Protein AF-A0A8K0G831-F1 (afdb_monomer)

Nearest PDB structures (foldseek):
  5n5f-assembly1_B  TM=5.380E-01  e=7.702E+00  Haliangium ochraceum

Radius of gyration: 23.26 Å; Cα contacts (8 Å, |Δi|>4): 52; chains: 1; bounding box: 48×52×56 Å

Mean predicted aligned error: 12.88 Å

pLDDT: mean 82.78, std 15.85, range [39.0, 97.25]

Organism: Ignelater luminosus (NCBI:txid2038154)

Secondary structure (DSSP, 8-state):
-HHHHHHHHHHTT--GGGSPPHHHHHHIIIIIS---PPP------HHHHHHHHHHHH--SHHHHHHHHHHHHHHHHHHHHHHHHHHHHHHHHHHTT-------------------SSHHHHHHH--

Foldseek 3Di:
DLVVLVVVCVVVVPDPVPRDDPVVVCCCVCPVVVDDDDDDDPQDDPVLVVLVVCLVPDPDDVSNVVSVVVNVVVVVVVVVVVVVVVCLVVVCVVVVHDDDDDDDDPLDQDPDDDDPHSVNVSNVPD

Sequence (126 aa):
MYRLYKIECEENNVAETHIAKELLYADIFNKEFNLSFKVPDNDTCDACDNFLIKLREAHNTLEKEVLQHEYDDHLQEASRRYNLKKEDKQKPIEEKRKKIVVCIDLQKCLPTPVLTNSQSFYTLKL

Structure (mmCIF, N/CA/C/O backbone):
data_AF-A0A8K0G831-F1
#
_entry.id   AF-A0A8K0G831-F1
#
loop_
_atom_site.group_PDB
_atom_site.id
_atom_site.type_symbol
_atom_site.label_atom_id
_atom_site.label_alt_id
_atom_site.label_comp_id
_atom_site.label_asym_id
_atom_site.label_entity_id
_atom_site.label_seq_id
_atom_site.pdbx_PDB_ins_code
_atom_site.Cartn_x
_atom_site.Cartn_y
_atom_site.Cartn_z
_atom_site.occupancy
_atom_site.B_iso_or_equiv
_atom_site.auth_seq_id
_atom_site.auth_comp_id
_atom_site.auth_asym_id
_atom_site.auth_atom_id
_atom_site.pdbx_PDB_model_num
ATOM 1 N N . MET A 1 1 ? 15.776 10.625 -7.513 1.00 88.00 1 MET A N 1
ATOM 2 C CA . MET A 1 1 ? 15.349 11.145 -8.831 1.00 88.00 1 MET A CA 1
ATOM 3 C C . MET A 1 1 ? 16.503 11.395 -9.791 1.00 88.00 1 MET A C 1
ATOM 5 O O . MET A 1 1 ? 16.369 11.016 -10.943 1.00 88.00 1 MET A O 1
ATOM 9 N N . TYR A 1 2 ? 17.661 11.889 -9.337 1.00 93.50 2 TYR A N 1
ATOM 10 C CA . TYR A 1 2 ? 18.818 12.133 -10.215 1.00 93.50 2 TYR A CA 1
ATOM 11 C C . TYR A 1 2 ? 19.269 10.920 -11.055 1.00 93.50 2 TYR A C 1
ATOM 13 O O . TYR A 1 2 ? 19.565 11.056 -12.236 1.00 93.50 2 TYR A O 1
ATOM 21 N N . ARG A 1 3 ? 19.250 9.706 -10.484 1.00 95.06 3 ARG A N 1
ATOM 22 C CA . ARG A 1 3 ? 19.537 8.474 -11.242 1.00 95.06 3 ARG A CA 1
ATOM 23 C C . ARG A 1 3 ? 18.595 8.274 -12.437 1.00 95.06 3 ARG A C 1
ATOM 25 O O . ARG A 1 3 ? 19.059 7.866 -13.490 1.00 95.06 3 ARG A O 1
ATOM 32 N N . LEU A 1 4 ? 17.296 8.533 -12.264 1.00 93.19 4 LEU A N 1
ATOM 33 C CA . LEU A 1 4 ? 16.305 8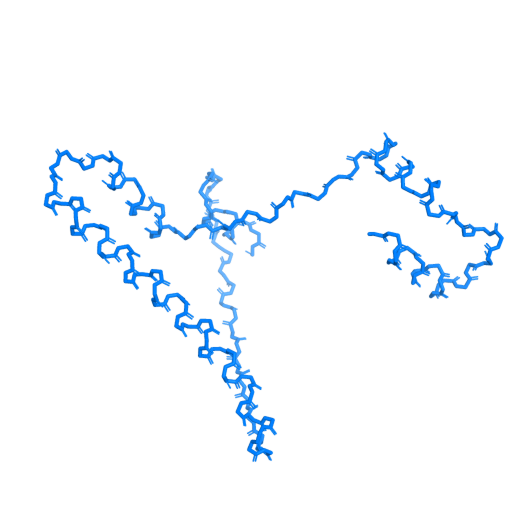.387 -13.337 1.00 93.19 4 LEU A CA 1
ATOM 34 C C . LEU A 1 4 ? 16.504 9.459 -14.409 1.00 93.19 4 LEU A C 1
ATOM 36 O O . LEU A 1 4 ? 16.476 9.136 -15.585 1.00 93.19 4 LEU A O 1
ATOM 40 N N . TYR A 1 5 ? 16.809 10.690 -13.993 1.00 94.44 5 TYR A N 1
ATOM 41 C CA . TYR A 1 5 ? 17.206 11.765 -14.902 1.00 94.44 5 TYR A CA 1
ATOM 42 C C . TYR A 1 5 ? 18.413 11.374 -15.770 1.00 94.44 5 TYR A C 1
ATOM 44 O O . TYR A 1 5 ? 18.389 11.586 -16.975 1.00 94.44 5 TYR A O 1
ATOM 52 N N . LYS A 1 6 ? 19.444 10.737 -15.194 1.00 95.19 6 LYS A N 1
ATOM 53 C CA . LYS A 1 6 ? 20.580 10.236 -15.985 1.00 95.19 6 LYS A CA 1
ATOM 54 C C . LYS A 1 6 ? 20.172 9.184 -17.013 1.00 95.19 6 LYS A C 1
ATOM 56 O O . LYS A 1 6 ? 20.605 9.280 -18.152 1.00 95.19 6 LYS A O 1
ATOM 61 N N . ILE A 1 7 ? 19.348 8.216 -16.609 1.00 96.69 7 ILE A N 1
ATOM 62 C CA . ILE A 1 7 ? 18.847 7.169 -17.513 1.00 96.69 7 ILE A CA 1
ATOM 63 C C . ILE A 1 7 ? 18.078 7.809 -18.675 1.00 96.69 7 ILE A C 1
ATOM 65 O O . ILE A 1 7 ? 18.341 7.493 -19.826 1.00 96.69 7 ILE A O 1
ATOM 69 N N . GLU A 1 8 ? 17.201 8.772 -18.393 1.00 96.31 8 GLU A N 1
ATOM 70 C CA . GLU A 1 8 ? 16.458 9.504 -19.423 1.00 96.31 8 GLU A CA 1
ATOM 71 C C . GLU A 1 8 ? 17.388 10.303 -20.355 1.00 96.31 8 GLU A C 1
ATOM 73 O O . GLU A 1 8 ? 17.180 10.334 -21.567 1.00 96.31 8 GLU A O 1
ATOM 78 N N . CYS A 1 9 ? 18.444 10.933 -19.828 1.00 96.12 9 CYS A N 1
ATOM 79 C CA . CYS A 1 9 ? 19.452 11.602 -20.653 1.00 96.12 9 CYS A CA 1
ATOM 80 C C . CYS A 1 9 ? 20.200 10.625 -21.572 1.00 96.12 9 CYS A C 1
ATOM 82 O O . CYS A 1 9 ? 20.460 10.964 -22.727 1.00 96.12 9 CYS A O 1
ATOM 84 N N . GLU A 1 10 ? 20.529 9.429 -21.080 1.00 95.25 10 GLU A N 1
ATOM 85 C CA . GLU A 1 10 ? 21.163 8.365 -21.867 1.00 95.25 10 GLU A CA 1
ATOM 86 C C . GLU A 1 10 ? 20.222 7.861 -22.972 1.00 95.25 10 GLU A C 1
ATOM 88 O O . GLU A 1 10 ? 20.620 7.795 -24.135 1.00 95.25 10 GLU A O 1
ATOM 93 N N . GLU A 1 11 ? 18.956 7.590 -22.643 1.00 96.94 11 GLU A N 1
ATOM 94 C CA . GLU A 1 11 ? 17.927 7.146 -23.595 1.00 96.94 11 GLU A CA 1
ATOM 95 C C . GLU A 1 11 ? 17.670 8.179 -24.705 1.00 96.94 11 GLU A C 1
ATOM 97 O O . GLU A 1 11 ? 17.453 7.818 -25.863 1.00 96.94 11 GLU A O 1
ATOM 102 N N . ASN A 1 12 ? 17.764 9.470 -24.379 1.00 96.31 12 ASN A N 1
ATOM 103 C CA . ASN A 1 12 ? 17.587 10.570 -25.327 1.00 96.31 12 ASN A CA 1
ATOM 104 C C . ASN A 1 12 ? 18.887 11.013 -26.028 1.00 96.31 12 ASN A C 1
ATOM 106 O O . ASN A 1 12 ? 18.872 11.998 -26.765 1.00 96.31 12 ASN A O 1
ATOM 110 N N . ASN A 1 13 ? 20.005 10.300 -25.839 1.00 95.38 13 ASN A N 1
ATOM 111 C CA . ASN A 1 13 ? 21.318 10.629 -26.413 1.00 95.38 13 ASN A CA 1
ATOM 112 C C . ASN A 1 13 ? 21.781 12.071 -26.113 1.00 95.38 13 ASN A C 1
ATOM 114 O O . ASN A 1 13 ? 22.376 12.745 -26.960 1.00 95.38 13 ASN A O 1
ATOM 118 N N . VAL A 1 14 ? 21.507 12.565 -24.903 1.00 94.81 14 VAL A N 1
ATOM 119 C CA . VAL A 1 14 ? 21.948 13.892 -24.461 1.00 94.81 14 VAL A CA 1
ATOM 120 C C . VAL A 1 14 ? 23.465 13.881 -24.279 1.00 94.81 14 VAL A C 1
ATOM 122 O O . VAL A 1 14 ? 24.014 13.043 -23.566 1.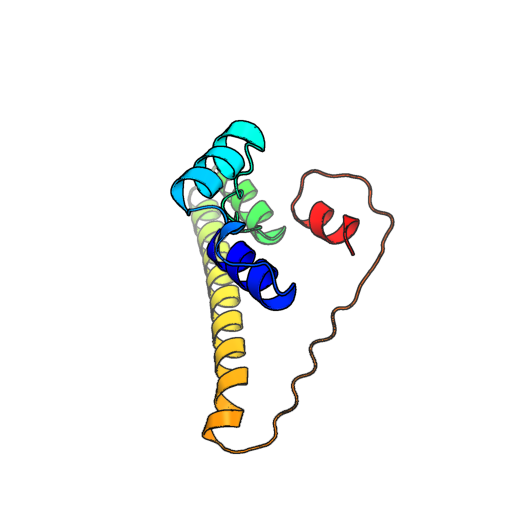00 94.81 14 VAL A O 1
ATOM 125 N N . ALA A 1 15 ? 24.160 14.829 -24.909 1.00 94.25 15 ALA A N 1
ATOM 126 C CA . ALA A 1 15 ? 25.606 14.957 -24.758 1.00 94.25 15 ALA A CA 1
ATOM 127 C C . ALA A 1 15 ? 25.987 15.246 -23.296 1.00 94.25 15 ALA A C 1
ATOM 129 O O . ALA A 1 15 ? 25.368 16.089 -22.649 1.00 94.25 15 ALA A O 1
ATOM 130 N N . GLU A 1 16 ? 27.052 14.608 -22.802 1.00 90.75 16 GLU A N 1
ATOM 131 C CA . GLU A 1 16 ? 27.477 14.674 -21.393 1.00 90.75 16 GLU A CA 1
ATOM 132 C C . GLU A 1 16 ? 27.706 16.109 -20.889 1.00 90.75 16 GLU A C 1
ATOM 134 O O . GLU A 1 16 ? 27.412 16.426 -19.739 1.00 90.75 16 GLU A O 1
ATOM 139 N N . THR A 1 17 ? 28.141 17.015 -21.769 1.00 92.62 17 THR A N 1
ATOM 140 C CA . THR A 1 17 ? 28.320 18.445 -21.466 1.00 92.62 17 THR A CA 1
ATOM 141 C C . THR A 1 17 ? 27.024 19.174 -21.104 1.00 92.62 17 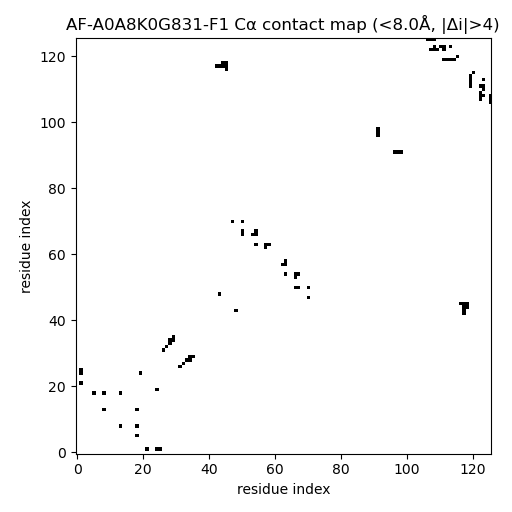THR A C 1
ATOM 143 O O . THR A 1 17 ? 27.083 20.224 -20.467 1.00 92.62 17 THR A O 1
ATOM 146 N N . HIS A 1 18 ? 25.870 18.631 -21.494 1.00 92.50 18 HIS A N 1
ATOM 147 C CA . HIS A 1 18 ? 24.541 19.177 -21.219 1.00 92.50 18 HIS A CA 1
ATOM 148 C C . HIS A 1 18 ? 23.835 18.463 -20.058 1.00 92.50 18 HIS A C 1
ATOM 150 O O . HIS A 1 18 ? 22.730 18.855 -19.682 1.00 92.50 18 HIS A O 1
ATOM 156 N N . ILE A 1 19 ? 24.454 17.435 -19.469 1.00 94.44 19 ILE A N 1
ATOM 157 C CA . ILE A 1 19 ? 23.901 16.739 -18.309 1.00 94.44 19 ILE A CA 1
ATOM 158 C C . ILE A 1 19 ? 24.251 17.539 -17.052 1.00 94.44 19 ILE A C 1
ATOM 160 O O . ILE A 1 19 ? 25.419 17.764 -16.723 1.00 94.44 19 ILE A O 1
ATOM 164 N N . ALA A 1 20 ? 23.222 17.978 -16.329 1.00 94.31 20 ALA A N 1
ATOM 165 C CA . ALA A 1 20 ? 23.396 18.716 -15.090 1.00 94.31 20 ALA A CA 1
ATOM 166 C C . ALA A 1 20 ? 24.111 17.848 -14.046 1.00 94.31 20 ALA A C 1
ATOM 168 O O . ALA A 1 20 ? 23.787 16.676 -13.848 1.00 94.31 20 ALA A O 1
ATOM 169 N N . LYS A 1 21 ? 25.066 18.447 -13.328 1.00 95.06 21 LYS A N 1
ATOM 170 C CA . LYS A 1 21 ? 25.703 17.798 -12.175 1.00 95.06 21 LYS A CA 1
ATOM 171 C C . LYS A 1 21 ? 24.679 17.591 -11.060 1.00 95.06 21 LYS A C 1
ATOM 173 O O . LYS A 1 21 ? 23.773 18.402 -10.890 1.00 95.06 21 LYS A O 1
ATOM 178 N N . GLU A 1 22 ? 24.896 16.564 -10.242 1.00 95.06 22 GLU A N 1
ATOM 179 C CA . GLU A 1 22 ? 23.974 16.168 -9.167 1.00 95.06 22 GLU A CA 1
ATOM 180 C C . GLU A 1 22 ? 23.600 17.319 -8.232 1.00 95.06 22 GLU A C 1
ATOM 182 O O . GLU A 1 22 ? 22.433 17.475 -7.894 1.00 95.06 22 GLU A O 1
ATOM 187 N N . LEU A 1 23 ? 24.572 18.163 -7.869 1.00 95.25 23 LEU A N 1
ATOM 188 C CA . LEU A 1 23 ? 24.338 19.328 -7.015 1.00 95.25 23 LEU A CA 1
ATOM 189 C C . LEU A 1 23 ? 23.367 20.329 -7.648 1.00 95.25 23 LEU A C 1
ATOM 191 O O . LEU A 1 23 ? 22.439 20.773 -6.983 1.00 95.25 23 LEU A O 1
ATOM 195 N N . LEU A 1 24 ? 23.559 20.656 -8.929 1.00 94.81 24 LEU A N 1
ATOM 196 C CA . LEU A 1 24 ? 22.695 21.592 -9.648 1.00 94.81 24 LEU A CA 1
ATOM 197 C C . LEU A 1 24 ? 21.296 21.000 -9.841 1.00 94.81 24 LEU A C 1
ATOM 199 O O . LEU A 1 24 ? 20.301 21.676 -9.604 1.00 94.81 24 LEU A O 1
ATOM 203 N N . TYR A 1 25 ? 21.224 19.717 -10.206 1.00 95.31 25 TYR A N 1
ATOM 204 C CA . TYR A 1 25 ? 19.959 18.997 -10.298 1.00 95.31 25 TYR A CA 1
ATOM 205 C C . TYR A 1 25 ? 19.205 19.018 -8.963 1.00 95.31 25 TYR A C 1
ATOM 207 O O . TYR A 1 25 ? 18.015 19.313 -8.936 1.00 95.31 25 TYR A O 1
ATOM 215 N N . ALA A 1 26 ? 19.886 18.719 -7.852 1.00 92.69 26 ALA A N 1
ATOM 216 C CA . ALA A 1 26 ? 19.279 18.700 -6.528 1.00 92.69 26 ALA A CA 1
ATOM 217 C C . ALA A 1 26 ? 18.810 20.093 -6.087 1.00 92.69 26 ALA A C 1
ATOM 219 O O . ALA A 1 26 ? 17.766 20.196 -5.448 1.00 92.69 26 ALA A O 1
ATOM 220 N N . ASP A 1 27 ? 19.549 21.150 -6.428 1.00 94.44 27 ASP A N 1
ATOM 221 C CA . ASP A 1 27 ? 19.163 22.526 -6.113 1.00 94.44 27 ASP A CA 1
ATOM 222 C C . ASP A 1 27 ? 17.874 22.918 -6.847 1.00 94.44 27 ASP A C 1
ATOM 224 O O . ASP A 1 27 ? 16.892 23.298 -6.213 1.00 94.44 27 ASP A O 1
ATOM 228 N N . ILE A 1 28 ? 17.831 22.692 -8.163 1.00 93.75 28 ILE A N 1
ATOM 229 C CA . ILE A 1 28 ? 16.660 22.964 -9.007 1.00 93.75 28 ILE A CA 1
ATOM 230 C C . ILE A 1 28 ? 15.456 22.117 -8.561 1.00 93.75 28 ILE A C 1
ATOM 232 O O . ILE A 1 28 ? 14.366 22.637 -8.323 1.00 93.75 28 ILE A O 1
ATOM 236 N N . PHE A 1 29 ? 15.647 20.806 -8.387 1.00 92.56 29 PHE A N 1
ATOM 237 C CA . PHE A 1 29 ? 14.577 19.872 -8.029 1.00 92.56 29 PHE A CA 1
ATOM 238 C C . PHE A 1 29 ? 13.942 20.203 -6.670 1.00 92.56 29 PHE A C 1
ATOM 240 O O . PHE A 1 29 ? 12.716 20.192 -6.537 1.00 92.56 29 PHE A O 1
ATOM 247 N N . ASN A 1 30 ? 14.766 20.518 -5.664 1.00 89.94 30 ASN A N 1
ATOM 248 C CA . ASN A 1 30 ? 14.286 20.744 -4.302 1.00 89.94 30 ASN A CA 1
ATOM 249 C C . ASN A 1 30 ? 13.884 22.196 -4.021 1.00 89.94 30 ASN A C 1
ATOM 251 O O . ASN A 1 30 ? 13.049 22.407 -3.150 1.00 89.94 30 ASN A O 1
ATOM 255 N N . LYS A 1 31 ? 14.476 23.197 -4.687 1.00 92.38 31 LYS A N 1
ATOM 256 C CA . LYS A 1 31 ? 14.221 24.615 -4.370 1.00 92.38 31 LYS A CA 1
ATOM 257 C C . LYS A 1 31 ? 13.367 25.330 -5.403 1.00 92.38 31 LYS A C 1
ATOM 259 O O . LYS A 1 31 ? 12.518 26.121 -5.011 1.00 92.38 31 LYS A O 1
ATOM 264 N N . GLU A 1 32 ? 13.577 25.071 -6.691 1.00 93.00 32 GLU A N 1
ATOM 265 C CA . GLU A 1 32 ? 12.809 25.742 -7.748 1.00 93.00 32 GLU A CA 1
ATOM 266 C C . GLU A 1 32 ? 11.481 25.033 -7.988 1.00 93.00 32 GLU A C 1
ATOM 268 O O . GLU A 1 32 ? 10.419 25.644 -7.898 1.00 93.00 32 GLU A O 1
ATOM 273 N N . PHE A 1 33 ? 11.531 23.722 -8.230 1.00 90.81 33 PHE A N 1
ATOM 274 C CA . PHE A 1 33 ? 10.316 22.924 -8.387 1.00 90.81 33 PHE A CA 1
ATOM 275 C C . PHE A 1 33 ? 9.672 22.570 -7.045 1.00 90.81 33 PHE A C 1
ATOM 277 O O . PHE A 1 33 ? 8.477 22.284 -7.002 1.00 90.81 33 PHE A O 1
ATOM 284 N N . ASN A 1 34 ? 10.457 22.589 -5.959 1.00 87.19 34 ASN A N 1
ATOM 285 C CA . ASN A 1 34 ? 10.012 22.253 -4.606 1.00 87.19 34 ASN A CA 1
ATOM 286 C C . ASN A 1 34 ? 9.250 20.916 -4.548 1.00 87.19 34 ASN A C 1
ATOM 288 O O . ASN A 1 34 ? 8.238 20.766 -3.859 1.00 87.19 34 ASN A O 1
ATOM 292 N N . LEU A 1 35 ? 9.724 19.936 -5.324 1.00 83.94 35 LEU A N 1
ATOM 293 C CA . LEU A 1 35 ? 9.114 18.617 -5.385 1.00 83.94 35 LEU A CA 1
ATOM 294 C C . LEU A 1 35 ? 9.648 17.775 -4.234 1.00 83.94 35 LEU A C 1
ATOM 296 O O . LEU A 1 35 ? 10.840 17.494 -4.137 1.00 83.94 35 LEU A O 1
ATOM 300 N N . SER A 1 36 ? 8.739 17.325 -3.378 1.00 79.19 36 SER A N 1
ATOM 301 C CA . SER A 1 36 ? 9.028 16.347 -2.338 1.00 79.19 36 SER A CA 1
ATOM 302 C C . SER A 1 36 ? 8.113 15.143 -2.511 1.00 79.19 36 SER A C 1
ATOM 304 O O . SER A 1 36 ? 6.951 15.261 -2.903 1.00 79.19 36 SER A O 1
ATOM 306 N N . PHE A 1 37 ? 8.648 13.955 -2.246 1.00 77.44 37 PHE A N 1
ATOM 307 C CA . PHE A 1 37 ? 7.832 12.752 -2.195 1.00 77.44 37 PHE A CA 1
ATOM 308 C C . PHE A 1 37 ? 7.203 12.681 -0.813 1.00 77.44 37 PHE A C 1
ATOM 310 O O . PHE A 1 37 ? 7.919 12.652 0.191 1.00 77.44 37 PHE A O 1
ATOM 317 N N . LYS A 1 38 ? 5.867 12.642 -0.755 1.00 72.75 38 LYS A N 1
ATOM 318 C CA . LYS A 1 38 ? 5.176 12.279 0.481 1.00 72.75 38 LYS A CA 1
ATOM 319 C C . LYS A 1 38 ? 5.698 10.905 0.898 1.00 72.75 38 LYS A C 1
ATOM 321 O O . LYS A 1 38 ? 5.770 9.997 0.066 1.00 72.75 38 LYS A O 1
ATOM 326 N N . VAL A 1 39 ? 6.078 10.766 2.166 1.00 72.06 39 VAL A N 1
ATOM 327 C CA . VAL A 1 39 ? 6.382 9.448 2.725 1.00 72.06 39 VAL A CA 1
ATOM 328 C C . VAL A 1 39 ? 5.145 8.583 2.488 1.00 72.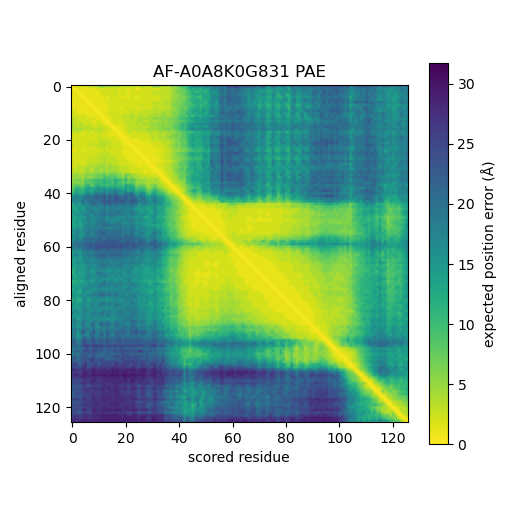06 39 VAL A C 1
ATOM 330 O O . VAL A 1 39 ? 4.051 9.047 2.825 1.00 72.06 39 VAL A O 1
ATOM 333 N N . PRO A 1 40 ? 5.279 7.399 1.861 1.00 63.38 40 PRO A N 1
ATOM 334 C CA . PRO A 1 40 ? 4.155 6.494 1.707 1.00 63.38 40 PRO A CA 1
ATOM 335 C C . PRO A 1 40 ? 3.539 6.280 3.084 1.00 63.38 40 PRO A C 1
ATOM 337 O O . PRO A 1 40 ? 4.208 5.779 3.988 1.00 63.38 40 PRO A O 1
ATOM 340 N N . ASP A 1 41 ? 2.310 6.752 3.252 1.00 61.00 41 ASP A N 1
ATOM 341 C CA . ASP A 1 41 ? 1.548 6.447 4.447 1.00 61.00 41 ASP A CA 1
ATOM 342 C C . ASP A 1 41 ? 0.979 5.045 4.257 1.00 61.00 41 ASP A C 1
ATOM 344 O O . ASP A 1 41 ? 0.646 4.653 3.132 1.00 61.00 41 ASP A O 1
ATOM 348 N N . ASN A 1 42 ? 0.922 4.263 5.328 1.00 61.94 42 ASN A N 1
ATOM 349 C CA . ASN A 1 42 ? 0.270 2.968 5.233 1.00 61.94 42 ASN A CA 1
ATOM 350 C C . ASN A 1 42 ? -1.228 3.234 5.170 1.00 61.94 42 ASN A C 1
ATOM 352 O O . ASN A 1 42 ? -1.832 3.554 6.190 1.00 61.94 42 ASN A O 1
ATOM 356 N N . ASP A 1 43 ? -1.821 3.096 3.985 1.00 62.28 43 ASP A N 1
ATOM 357 C CA . ASP A 1 43 ? -3.272 3.161 3.856 1.00 62.28 43 ASP A CA 1
ATOM 358 C C . ASP A 1 43 ? -3.889 2.055 4.719 1.0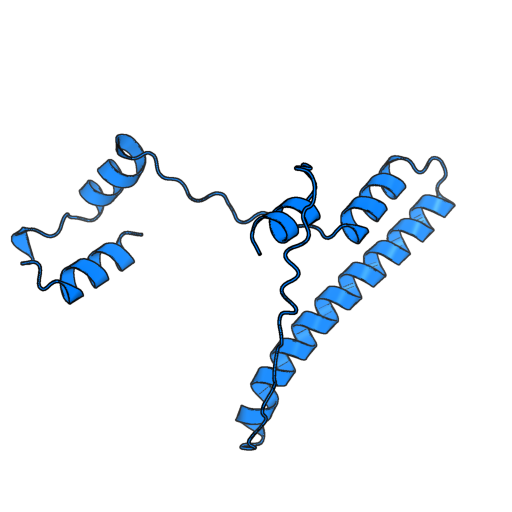0 62.28 43 ASP A C 1
ATOM 360 O O . ASP A 1 43 ? -3.738 0.855 4.457 1.00 62.28 43 ASP A O 1
ATOM 364 N N . THR A 1 44 ? -4.560 2.465 5.791 1.00 68.75 44 THR A N 1
ATOM 365 C CA . THR A 1 44 ? -5.352 1.581 6.635 1.00 68.75 44 THR A CA 1
ATOM 366 C C . THR A 1 44 ? -6.641 1.230 5.904 1.00 68.75 44 THR A C 1
ATOM 368 O O . THR A 1 44 ? -7.258 2.062 5.238 1.00 68.75 44 THR A O 1
ATOM 371 N N . CYS A 1 45 ? -7.052 -0.037 5.982 1.00 83.12 45 CYS A N 1
ATOM 372 C CA . CYS A 1 45 ? -8.355 -0.437 5.459 1.00 83.12 45 CYS A CA 1
ATOM 373 C C . CYS A 1 45 ? -9.476 0.020 6.405 1.00 83.12 45 CYS A C 1
ATOM 375 O O . CYS A 1 45 ? -9.228 0.272 7.585 1.00 83.12 45 CYS A O 1
ATOM 377 N N . ASP A 1 46 ? -10.721 0.033 5.925 1.00 80.69 46 ASP A N 1
ATOM 378 C CA . ASP A 1 46 ? -11.877 0.448 6.736 1.00 80.69 46 ASP A CA 1
ATOM 379 C C . ASP A 1 46 ? -12.021 -0.360 8.037 1.00 80.69 46 ASP A C 1
ATOM 381 O O . ASP A 1 46 ? -12.502 0.157 9.043 1.00 80.69 46 ASP A O 1
ATOM 385 N N . ALA A 1 47 ? -11.595 -1.630 8.040 1.00 88.00 47 ALA A N 1
ATOM 386 C CA . ALA A 1 47 ? -11.609 -2.452 9.246 1.00 88.00 47 ALA A CA 1
ATOM 387 C C . ALA A 1 47 ? -10.593 -1.950 10.283 1.00 88.00 47 ALA A C 1
ATOM 389 O O . ALA A 1 47 ? -10.945 -1.834 11.453 1.00 88.00 47 ALA A O 1
ATOM 390 N N . CYS A 1 48 ? -9.372 -1.593 9.862 1.00 90.00 48 CYS A N 1
ATOM 391 C CA . CYS A 1 48 ? -8.374 -0.985 10.745 1.00 90.00 48 CYS A CA 1
ATOM 392 C C . CYS A 1 48 ? -8.902 0.323 11.339 1.00 90.00 48 CYS A C 1
ATOM 394 O O . CYS A 1 48 ? -8.835 0.514 12.551 1.00 90.00 48 CYS A O 1
ATOM 396 N N . ASP A 1 49 ? -9.484 1.191 10.508 1.00 87.12 49 ASP A N 1
ATOM 397 C CA . ASP A 1 49 ? -10.056 2.457 10.972 1.00 87.12 49 ASP A CA 1
ATOM 398 C C . ASP A 1 49 ? -11.193 2.216 11.976 1.00 87.12 49 ASP A C 1
ATOM 400 O O . ASP A 1 49 ? -11.251 2.861 13.023 1.00 87.12 49 ASP A O 1
ATOM 404 N N . ASN A 1 50 ? -12.062 1.233 11.710 1.00 90.56 50 ASN A N 1
ATOM 405 C CA . ASN A 1 50 ? -13.143 0.846 12.613 1.00 90.56 50 ASN A CA 1
ATOM 406 C C . ASN A 1 50 ? -12.622 0.352 13.970 1.00 90.56 50 ASN A C 1
ATOM 408 O O . ASN A 1 50 ? -13.128 0.788 15.005 1.00 90.56 50 ASN A O 1
ATOM 412 N N . PHE A 1 51 ? -11.606 -0.518 13.978 1.00 94.12 51 PHE A N 1
ATOM 413 C CA . PHE A 1 51 ? -10.979 -0.997 15.211 1.00 94.12 51 PHE A CA 1
ATOM 414 C C . PHE A 1 51 ? -10.341 0.145 15.997 1.00 94.12 51 PHE A C 1
ATOM 416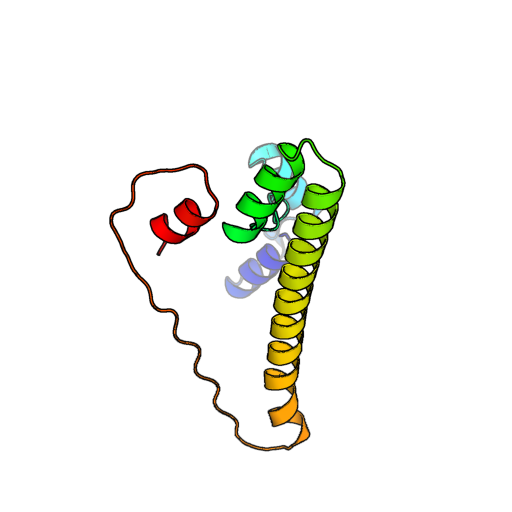 O O . PHE A 1 51 ? -10.574 0.256 17.198 1.00 94.12 51 PHE A O 1
ATOM 423 N N . LEU A 1 52 ? -9.601 1.036 15.333 1.00 91.50 52 LEU A N 1
ATOM 424 C CA . LEU A 1 52 ? -8.962 2.182 15.982 1.00 91.50 52 LEU A CA 1
ATOM 425 C C . LEU A 1 52 ? -9.982 3.153 16.589 1.00 91.50 52 LEU A C 1
ATOM 427 O O . LEU A 1 52 ? -9.751 3.671 17.682 1.00 91.50 52 LEU A O 1
ATOM 431 N N . ILE A 1 53 ? -11.110 3.387 15.910 1.00 92.06 53 ILE A N 1
ATOM 432 C CA . ILE A 1 53 ? -12.213 4.193 16.449 1.00 92.06 53 ILE A CA 1
ATOM 433 C C . ILE A 1 53 ? -12.813 3.498 17.675 1.00 92.06 53 ILE A C 1
ATOM 435 O O . ILE A 1 53 ? -12.887 4.107 18.737 1.00 92.06 53 ILE A O 1
ATOM 439 N N . LYS A 1 54 ? -13.178 2.215 17.576 1.00 93.81 54 LYS A N 1
ATOM 440 C CA . LYS A 1 54 ? -13.758 1.466 18.704 1.00 93.81 54 LYS A CA 1
ATOM 441 C C . LYS A 1 54 ? -12.822 1.403 19.910 1.00 93.81 54 LYS A C 1
ATOM 443 O O . LYS A 1 54 ? -13.263 1.624 21.027 1.00 93.81 54 LYS A O 1
ATOM 448 N N . LEU A 1 55 ? -11.528 1.169 19.696 1.00 94.50 55 LEU A N 1
ATOM 449 C CA . LEU A 1 55 ? -10.517 1.149 20.758 1.00 94.50 55 LEU A CA 1
ATOM 450 C C . LEU A 1 55 ? -10.355 2.503 21.456 1.00 94.50 55 LEU A C 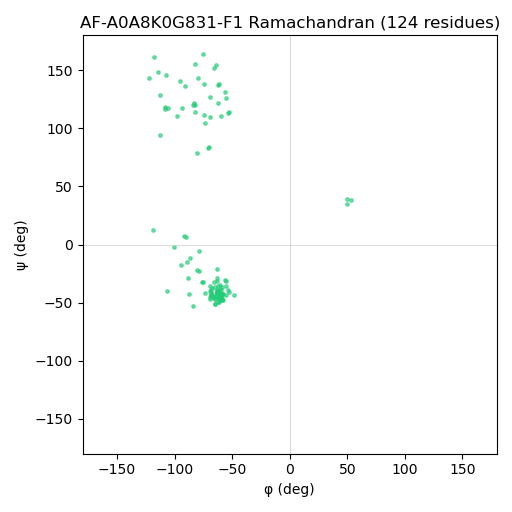1
ATOM 452 O O . LEU A 1 55 ? -10.015 2.543 22.640 1.00 94.50 55 LEU A O 1
ATOM 456 N N . ARG A 1 56 ? -10.563 3.605 20.726 1.00 93.12 56 ARG A N 1
ATOM 457 C CA . ARG A 1 56 ? -10.525 4.965 21.272 1.00 93.12 56 ARG A CA 1
ATOM 458 C C . ARG A 1 56 ? -11.761 5.274 22.112 1.00 93.12 56 ARG A C 1
ATOM 460 O O . ARG A 1 56 ? -11.621 5.883 23.166 1.00 93.12 56 ARG A O 1
ATOM 467 N N . GLU A 1 57 ? -12.932 4.848 21.646 1.00 94.19 57 GLU A N 1
ATOM 468 C CA . GLU A 1 57 ? -14.218 5.116 22.300 1.00 94.19 57 GLU A CA 1
ATOM 469 C C . GLU A 1 57 ? -14.579 4.084 23.387 1.00 94.19 57 GLU A C 1
ATOM 471 O O . GLU A 1 57 ? -15.495 4.310 24.172 1.00 94.19 57 GLU A O 1
ATOM 476 N N . ALA A 1 58 ? -13.866 2.957 23.475 1.00 92.06 58 ALA A N 1
ATOM 477 C CA . ALA A 1 58 ? -14.106 1.936 24.491 1.00 92.06 58 ALA A CA 1
ATOM 478 C C . ALA A 1 58 ? -13.878 2.490 25.910 1.00 92.06 58 ALA A C 1
ATOM 480 O O . ALA A 1 58 ? -12.785 2.937 26.267 1.00 92.06 58 ALA A O 1
ATOM 481 N N . HIS A 1 59 ? -14.915 2.416 26.746 1.00 89.31 59 HIS A N 1
ATOM 482 C CA . HIS A 1 59 ? -14.885 2.940 28.116 1.00 89.31 59 HIS A CA 1
ATOM 483 C C . HIS A 1 59 ? -14.510 1.896 29.170 1.00 89.31 59 HIS A C 1
ATOM 485 O O . HIS A 1 59 ? -14.153 2.259 30.291 1.00 89.31 59 HIS A O 1
ATOM 491 N N . ASN A 1 60 ? -14.604 0.606 28.842 1.00 92.81 60 ASN A N 1
ATOM 492 C CA . ASN A 1 60 ? -14.314 -0.479 29.770 1.00 92.81 60 ASN A CA 1
ATOM 493 C C . ASN A 1 60 ? -13.085 -1.291 29.316 1.00 92.81 60 ASN A C 1
ATOM 495 O O . ASN A 1 60 ? -12.791 -1.410 28.126 1.00 92.81 60 ASN A O 1
ATOM 499 N N . THR A 1 61 ? -12.347 -1.833 30.288 1.00 91.06 61 THR A N 1
ATOM 500 C CA . THR A 1 61 ? -11.069 -2.516 30.039 1.00 91.06 61 THR A CA 1
ATOM 501 C C . THR A 1 61 ? -11.247 -3.826 29.275 1.00 91.06 61 THR A C 1
ATOM 503 O O . THR A 1 61 ? -10.463 -4.110 28.378 1.00 91.06 61 THR A O 1
ATOM 506 N N . LEU A 1 62 ? -12.298 -4.593 29.582 1.00 93.56 62 LEU A N 1
ATOM 507 C CA . LEU A 1 62 ? -12.545 -5.898 28.966 1.00 93.56 62 LEU A CA 1
ATOM 508 C C . LEU A 1 62 ? -12.863 -5.778 27.468 1.00 93.56 62 LEU A C 1
ATOM 510 O O . LEU A 1 62 ? -12.316 -6.509 26.653 1.00 93.56 62 LEU A O 1
ATOM 514 N N . GLU A 1 63 ? -13.716 -4.831 27.089 1.00 93.44 63 GLU A N 1
ATOM 515 C CA . GLU A 1 63 ? -14.040 -4.515 25.696 1.00 93.44 63 GLU A CA 1
ATOM 516 C C . GLU A 1 63 ? -12.797 -4.051 24.948 1.00 93.44 63 GLU A C 1
ATOM 518 O O . GLU A 1 63 ? -12.567 -4.479 23.822 1.00 93.44 63 GLU A O 1
ATOM 523 N N . LYS A 1 64 ? -11.953 -3.231 25.584 1.00 94.38 64 LYS A N 1
ATOM 524 C CA . LYS A 1 64 ? -10.697 -2.795 24.977 1.00 94.38 64 LYS A CA 1
ATOM 525 C C . LYS A 1 64 ? -9.743 -3.964 24.725 1.00 94.38 64 LYS A C 1
ATOM 527 O O . LYS A 1 64 ? -9.127 -4.010 23.667 1.00 94.38 64 LYS A O 1
ATOM 532 N N . GLU A 1 65 ? -9.635 -4.904 25.661 1.00 96.00 65 GLU A N 1
ATOM 533 C CA . GLU A 1 65 ? -8.822 -6.116 25.501 1.00 96.00 65 GLU A CA 1
ATOM 534 C C . GLU A 1 65 ? -9.345 -7.008 24.370 1.00 96.00 65 GLU A C 1
ATOM 536 O O . GLU A 1 65 ? -8.563 -7.448 23.529 1.00 96.00 65 GLU A O 1
ATOM 541 N N . VAL A 1 66 ? -10.664 -7.219 24.299 1.00 96.12 66 VAL A N 1
ATOM 542 C CA . VAL A 1 66 ? -11.297 -7.996 23.222 1.00 96.12 66 VAL A CA 1
ATOM 543 C C . VAL A 1 66 ? -11.070 -7.331 21.863 1.00 96.12 66 VAL A C 1
ATOM 545 O O . VAL A 1 66 ? -10.600 -7.982 20.934 1.00 96.12 66 VAL A O 1
ATOM 548 N N . LEU A 1 67 ? -11.328 -6.026 21.753 1.00 96.44 67 LEU A N 1
ATOM 549 C CA . LEU A 1 67 ? -11.112 -5.269 20.518 1.00 96.44 67 LEU A CA 1
ATOM 550 C C . LEU A 1 67 ? -9.640 -5.257 20.094 1.00 96.44 67 LEU A C 1
ATOM 552 O O . LEU A 1 67 ? -9.349 -5.292 18.901 1.00 96.44 67 LEU A O 1
ATOM 556 N N . GLN A 1 68 ? -8.712 -5.206 21.053 1.00 96.38 68 GLN A N 1
ATOM 557 C CA . GLN A 1 68 ? -7.283 -5.247 20.758 1.00 96.38 68 GLN A CA 1
ATOM 558 C C . GLN A 1 68 ? -6.886 -6.621 20.215 1.00 96.38 68 GLN A C 1
ATOM 560 O O . GLN A 1 68 ? -6.182 -6.683 19.213 1.00 96.38 68 GLN A O 1
ATOM 565 N N . HIS A 1 69 ? -7.386 -7.704 20.814 1.00 97.25 69 HIS A N 1
ATOM 566 C CA . HIS A 1 69 ? -7.146 -9.059 20.322 1.00 97.25 69 HIS A CA 1
ATOM 567 C C . HIS A 1 69 ? -7.681 -9.250 18.896 1.00 97.25 69 HIS A C 1
ATOM 569 O O . HIS A 1 69 ? -6.969 -9.743 18.026 1.00 97.25 69 HIS A O 1
ATOM 575 N N . GLU A 1 70 ? -8.919 -8.825 18.629 1.00 96.69 70 GLU A N 1
ATOM 576 C CA . GLU A 1 70 ? -9.509 -8.901 17.285 1.00 96.69 70 GLU A CA 1
ATOM 577 C C . GLU A 1 70 ? -8.713 -8.085 16.256 1.00 96.69 70 GLU A C 1
ATOM 579 O O . GLU A 1 70 ? -8.538 -8.505 15.107 1.00 96.69 70 GLU A O 1
ATOM 584 N N . TYR A 1 71 ? -8.209 -6.920 16.666 1.00 96.12 71 TYR A N 1
ATOM 585 C CA . TYR A 1 71 ? -7.376 -6.089 15.810 1.00 96.12 71 TYR A CA 1
ATOM 586 C C . TYR A 1 71 ? -6.009 -6.734 15.533 1.00 96.12 71 TYR A C 1
ATOM 588 O O . TYR A 1 71 ? -5.550 -6.741 14.388 1.00 96.12 71 TYR A O 1
ATOM 596 N N . ASP A 1 72 ? -5.383 -7.337 16.541 1.00 96.81 72 ASP A N 1
ATOM 597 C CA . ASP A 1 72 ? -4.113 -8.048 16.387 1.00 96.81 72 ASP A CA 1
ATOM 598 C C . ASP A 1 72 ? -4.265 -9.261 15.455 1.00 96.81 72 ASP A C 1
ATOM 600 O O . ASP A 1 72 ? -3.440 -9.451 14.557 1.00 96.81 72 ASP A O 1
ATOM 604 N N . ASP A 1 73 ? -5.353 -10.025 15.585 1.00 97.12 73 ASP A N 1
ATOM 605 C CA . ASP A 1 73 ? -5.688 -11.134 14.682 1.00 97.12 73 ASP A CA 1
ATOM 606 C C . ASP A 1 73 ? -5.840 -10.655 13.230 1.00 97.12 73 ASP A C 1
ATOM 608 O O . ASP A 1 73 ? -5.322 -11.277 12.295 1.00 97.12 73 ASP A O 1
ATOM 612 N N . HIS A 1 74 ? -6.504 -9.512 13.022 1.00 94.81 74 HIS A N 1
ATOM 613 C CA . HIS A 1 74 ? -6.636 -8.893 11.703 1.00 94.81 74 HIS A CA 1
ATOM 614 C C . HIS A 1 74 ? -5.266 -8.554 11.085 1.00 94.81 74 HIS A C 1
ATOM 616 O O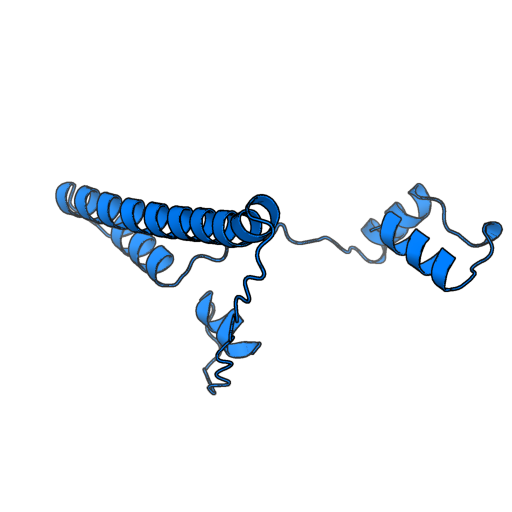 . HIS A 1 74 ? -5.009 -8.873 9.916 1.00 94.81 74 HIS A O 1
ATOM 622 N N . LEU A 1 75 ? -4.362 -7.948 11.861 1.00 93.38 75 LEU A N 1
ATOM 623 C CA . LEU A 1 75 ? -3.009 -7.601 11.410 1.00 93.38 75 LEU A CA 1
ATOM 624 C C . LEU A 1 75 ? -2.141 -8.843 11.148 1.00 93.38 75 LEU A C 1
ATOM 626 O O . LEU A 1 75 ? -1.362 -8.875 10.183 1.00 93.38 75 LEU A O 1
ATOM 630 N N . GLN A 1 76 ? -2.286 -9.885 11.971 1.00 96.25 76 GLN A N 1
ATOM 631 C CA . GLN A 1 76 ? -1.609 -11.166 11.771 1.00 96.25 76 GLN A CA 1
ATOM 632 C C . GLN A 1 76 ? -2.074 -11.843 10.482 1.00 96.25 76 GLN A C 1
ATOM 634 O O . GLN A 1 76 ? -1.242 -12.299 9.695 1.00 96.25 76 GLN A O 1
ATOM 639 N N . GLU A 1 77 ? -3.378 -11.855 10.211 1.00 94.25 77 GLU A N 1
ATOM 640 C CA . GLU A 1 77 ? -3.932 -12.414 8.979 1.00 94.25 77 GLU A CA 1
ATOM 641 C C . GLU A 1 77 ? -3.440 -11.651 7.740 1.00 94.25 77 GLU A C 1
ATOM 643 O O . GLU A 1 77 ? -3.047 -12.268 6.744 1.00 94.25 77 GLU A O 1
ATOM 648 N N . ALA A 1 78 ? -3.384 -10.317 7.799 1.00 90.12 78 ALA A N 1
ATOM 649 C CA . ALA A 1 78 ? -2.812 -9.506 6.726 1.00 90.12 78 ALA A CA 1
ATOM 650 C C . ALA A 1 78 ? -1.341 -9.878 6.466 1.00 90.12 78 ALA A C 1
ATOM 652 O O . ALA A 1 78 ? -0.954 -10.161 5.327 1.00 90.12 78 ALA A O 1
ATOM 653 N N . SER A 1 79 ? -0.534 -9.970 7.526 1.00 92.94 79 SER A N 1
ATOM 654 C CA . SER A 1 79 ? 0.876 -10.374 7.449 1.00 92.94 79 SER A CA 1
ATOM 655 C C . SER A 1 79 ? 1.039 -11.786 6.876 1.00 92.94 79 SER A C 1
ATOM 657 O O . SER A 1 79 ? 1.878 -12.020 6.000 1.00 92.94 79 SER A O 1
ATOM 659 N N . ARG A 1 80 ? 0.185 -12.727 7.298 1.00 95.50 80 ARG A N 1
ATOM 660 C CA . ARG A 1 80 ? 0.156 -14.103 6.787 1.00 95.50 80 ARG A CA 1
ATOM 661 C C . ARG A 1 80 ? -0.106 -14.130 5.284 1.00 95.50 80 ARG A C 1
ATOM 663 O O . ARG A 1 80 ? 0.593 -14.837 4.562 1.00 95.50 80 ARG A O 1
ATOM 670 N N . ARG A 1 81 ? -1.046 -13.325 4.782 1.00 90.44 81 ARG A N 1
ATOM 671 C CA . ARG A 1 81 ? -1.333 -13.218 3.340 1.00 90.44 81 ARG A CA 1
ATOM 672 C C . ARG A 1 81 ? -0.150 -12.670 2.545 1.00 90.44 81 ARG A C 1
ATOM 674 O O . ARG A 1 81 ? 0.143 -13.192 1.469 1.00 90.44 81 ARG A O 1
ATOM 681 N N . TYR A 1 82 ? 0.562 -11.667 3.062 1.00 89.62 82 TYR A N 1
ATOM 682 C CA . TYR A 1 82 ? 1.784 -11.167 2.420 1.00 89.62 82 TYR A CA 1
ATOM 683 C C . TYR A 1 82 ? 2.882 -12.236 2.347 1.00 89.62 82 TYR A C 1
ATOM 685 O O . TYR A 1 82 ? 3.532 -12.373 1.306 1.00 89.62 82 TYR A O 1
ATOM 693 N N . ASN A 1 83 ? 3.043 -13.032 3.406 1.00 93.56 83 ASN A N 1
ATOM 694 C CA . ASN A 1 83 ? 3.986 -14.150 3.427 1.00 93.56 83 ASN A CA 1
ATOM 695 C C . ASN A 1 83 ? 3.594 -15.245 2.428 1.00 93.56 83 ASN A C 1
ATOM 697 O O . ASN A 1 83 ? 4.422 -15.637 1.607 1.00 93.56 83 ASN A O 1
ATOM 701 N N . LEU A 1 84 ? 2.320 -15.650 2.400 1.00 91.94 84 LEU A N 1
ATOM 702 C CA . LEU A 1 84 ? 1.808 -16.619 1.425 1.00 91.94 84 LEU A CA 1
ATOM 703 C C . LEU A 1 84 ? 2.015 -16.142 -0.016 1.00 91.94 84 LEU A C 1
ATOM 705 O O . LEU A 1 84 ? 2.493 -16.899 -0.855 1.00 91.94 84 LEU A O 1
ATOM 709 N N . LYS A 1 85 ? 1.757 -14.860 -0.300 1.00 89.62 85 LYS A N 1
ATOM 710 C CA . LYS A 1 85 ? 2.026 -14.260 -1.616 1.00 89.62 85 LYS A CA 1
ATOM 711 C C . LYS A 1 85 ? 3.510 -14.337 -1.987 1.00 89.62 85 LYS A C 1
ATOM 713 O O . LYS A 1 85 ? 3.840 -14.551 -3.154 1.00 89.62 85 LYS A O 1
ATOM 718 N N . LYS A 1 86 ? 4.416 -14.124 -1.028 1.00 90.38 86 LYS A N 1
ATOM 719 C CA . LYS A 1 86 ? 5.865 -14.234 -1.249 1.00 90.38 86 LYS A CA 1
ATOM 720 C C . LYS A 1 86 ? 6.268 -15.680 -1.538 1.00 90.38 86 LYS A C 1
ATOM 722 O O . LYS A 1 86 ? 6.993 -15.918 -2.500 1.00 90.38 86 LYS A O 1
ATOM 727 N N . GLU A 1 87 ? 5.754 -16.634 -0.769 1.00 90.19 87 GLU A N 1
ATOM 728 C CA . GLU A 1 87 ? 5.956 -18.062 -1.020 1.00 90.19 87 GLU A CA 1
ATOM 729 C C . GLU A 1 87 ? 5.421 -18.484 -2.390 1.00 90.19 87 GLU A C 1
ATOM 731 O O . GLU A 1 87 ? 6.086 -19.213 -3.122 1.00 90.19 87 GLU A O 1
ATOM 736 N N . ASP A 1 88 ? 4.241 -18.000 -2.775 1.00 87.62 88 ASP A N 1
ATOM 737 C CA . ASP A 1 88 ? 3.610 -18.346 -4.045 1.00 87.62 88 ASP A CA 1
ATOM 738 C C . ASP A 1 88 ? 4.416 -17.894 -5.261 1.00 87.62 88 ASP A C 1
ATOM 740 O O . ASP A 1 88 ? 4.343 -18.556 -6.300 1.00 87.62 88 ASP A O 1
ATOM 744 N N . LYS A 1 89 ? 5.190 -16.811 -5.119 1.00 85.06 89 LYS A N 1
ATOM 745 C CA . LYS A 1 89 ? 6.160 -16.342 -6.117 1.00 85.06 89 LYS A CA 1
ATOM 746 C C . LYS A 1 89 ? 7.430 -17.192 -6.153 1.00 85.06 89 LYS A C 1
ATOM 748 O O . LYS A 1 89 ? 8.023 -17.328 -7.217 1.00 85.06 89 LYS A O 1
ATOM 753 N N . GLN A 1 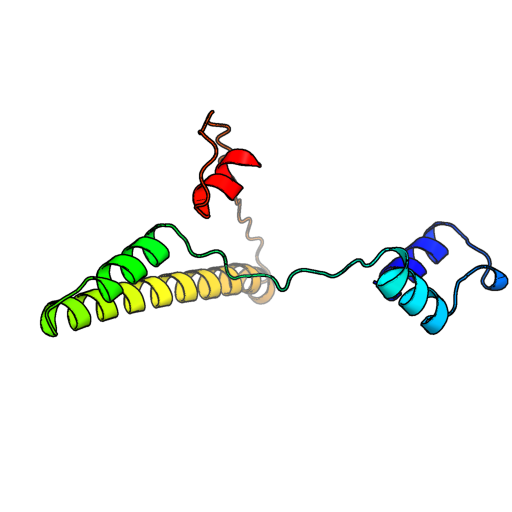90 ? 7.841 -17.742 -5.013 1.00 87.31 90 GLN A N 1
ATOM 754 C CA . GLN A 1 90 ? 9.115 -18.440 -4.854 1.00 87.31 90 GLN A CA 1
ATOM 755 C C . GLN A 1 90 ? 9.027 -19.936 -5.206 1.00 87.31 90 GLN A C 1
ATOM 757 O O . GLN A 1 90 ? 9.880 -20.444 -5.931 1.00 87.31 90 GLN A O 1
ATOM 762 N N . LYS A 1 91 ? 7.957 -20.625 -4.782 1.00 86.00 91 LYS A N 1
ATOM 763 C CA . LYS A 1 91 ? 7.729 -22.066 -5.031 1.00 86.00 91 LYS A CA 1
ATOM 764 C C . LYS A 1 91 ? 7.932 -22.493 -6.499 1.00 86.00 91 LYS A C 1
ATOM 766 O O . LYS A 1 91 ? 8.603 -23.494 -6.735 1.00 86.00 91 LYS A O 1
ATOM 771 N N . PRO A 1 92 ? 7.446 -21.752 -7.515 1.00 84.75 92 PRO A N 1
ATOM 772 C CA . PRO A 1 92 ? 7.630 -22.135 -8.921 1.00 84.75 92 PRO A CA 1
ATOM 773 C C . PRO A 1 92 ? 9.092 -22.101 -9.374 1.00 84.75 92 PRO A C 1
ATOM 775 O O . PRO A 1 92 ? 9.495 -22.900 -10.221 1.00 84.75 92 PRO A O 1
ATOM 778 N N . ILE A 1 93 ? 9.878 -21.178 -8.808 1.00 83.56 93 ILE A N 1
ATOM 779 C CA . ILE A 1 93 ? 11.305 -21.011 -9.096 1.00 83.56 93 ILE A CA 1
ATOM 780 C C . ILE A 1 93 ? 12.079 -22.207 -8.532 1.00 83.56 93 ILE A C 1
ATOM 782 O O . ILE A 1 93 ? 12.888 -22.807 -9.239 1.00 83.56 93 ILE A O 1
ATOM 786 N N . GLU A 1 94 ? 11.793 -22.583 -7.285 1.00 86.38 94 GLU A N 1
ATOM 787 C CA . GLU A 1 94 ? 12.460 -23.685 -6.579 1.00 86.38 94 GLU A CA 1
ATOM 788 C C . GLU A 1 94 ? 12.108 -25.051 -7.172 1.00 86.38 94 GLU A C 1
ATOM 790 O O . GLU A 1 94 ? 12.988 -25.868 -7.443 1.00 86.38 94 GLU A O 1
ATOM 795 N N . GLU A 1 95 ? 10.825 -25.284 -7.448 1.00 87.44 95 GLU A N 1
ATOM 796 C CA . GLU A 1 95 ? 10.335 -26.562 -7.969 1.00 87.44 95 GLU A CA 1
ATOM 797 C C . GLU A 1 95 ? 10.582 -26.732 -9.476 1.00 87.44 95 GLU A C 1
ATOM 799 O O . GLU A 1 95 ? 10.296 -27.797 -10.029 1.00 87.44 95 GLU A O 1
ATOM 804 N N . LYS A 1 96 ? 11.092 -25.695 -10.160 1.00 84.44 96 LYS A N 1
ATOM 805 C CA . LYS A 1 96 ? 11.238 -25.635 -11.628 1.00 84.44 96 LYS A CA 1
ATOM 806 C C . LYS A 1 96 ? 9.941 -26.011 -12.359 1.00 84.44 96 LYS A C 1
ATOM 808 O O . LYS A 1 96 ? 9.964 -26.630 -13.425 1.00 84.44 96 LYS A O 1
ATOM 813 N N . ARG A 1 97 ? 8.794 -25.642 -11.784 1.00 80.75 97 ARG A N 1
ATOM 814 C CA . ARG A 1 97 ? 7.458 -25.911 -12.332 1.00 80.75 97 ARG A CA 1
ATOM 815 C C . ARG A 1 97 ? 6.840 -24.632 -12.866 1.00 80.75 97 ARG A C 1
ATOM 817 O O . ARG A 1 97 ? 6.998 -23.552 -12.305 1.00 80.75 97 ARG A O 1
ATOM 824 N N . LYS A 1 98 ? 6.061 -24.761 -13.939 1.00 78.06 98 LYS A N 1
ATOM 825 C CA . LYS A 1 98 ? 5.227 -23.660 -14.423 1.00 78.06 98 LYS A CA 1
ATOM 826 C C . LYS A 1 98 ? 4.032 -23.497 -13.481 1.00 78.06 98 LYS A C 1
ATOM 828 O O . LYS A 1 98 ? 3.159 -24.358 -13.452 1.00 78.06 98 LYS A O 1
ATOM 833 N N . LYS A 1 99 ? 3.988 -22.392 -12.735 1.00 78.62 99 LYS A N 1
ATOM 834 C CA . LYS A 1 99 ? 2.806 -21.940 -11.987 1.00 78.62 99 LYS A CA 1
ATOM 835 C C . LYS A 1 99 ? 2.306 -20.651 -12.622 1.00 78.62 99 LYS A C 1
ATOM 837 O O . LYS A 1 99 ? 3.084 -19.720 -12.810 1.00 78.62 99 LYS A O 1
ATOM 842 N N . ILE A 1 100 ? 1.020 -20.605 -12.943 1.00 77.44 100 ILE A N 1
ATOM 843 C CA . ILE A 1 100 ? 0.350 -19.397 -13.426 1.00 77.44 100 ILE A CA 1
ATOM 844 C C . ILE A 1 100 ? -0.550 -18.921 -12.291 1.00 77.44 100 ILE A C 1
ATOM 846 O O . ILE A 1 100 ? -1.437 -19.652 -11.859 1.00 77.44 100 ILE A O 1
ATOM 850 N N . VAL A 1 101 ? -0.288 -17.718 -11.784 1.00 77.75 101 VAL A N 1
ATOM 851 C CA . VAL A 1 101 ? -1.141 -17.048 -10.799 1.00 77.75 101 VAL A CA 1
ATOM 852 C C . VAL A 1 101 ? -1.825 -15.898 -11.520 1.00 77.75 101 VAL A C 1
ATOM 854 O O . VAL A 1 101 ? -1.152 -14.994 -12.011 1.00 77.75 101 VAL A O 1
ATOM 857 N N . VAL A 1 102 ? -3.151 -15.951 -11.611 1.00 79.62 102 VAL A N 1
ATOM 858 C CA . VAL A 1 102 ? -3.950 -14.881 -12.211 1.00 79.62 102 VAL A CA 1
ATOM 859 C C . VAL A 1 102 ? -4.482 -14.011 -11.079 1.00 79.62 102 VAL A C 1
ATOM 861 O O . VAL A 1 102 ? -5.327 -14.449 -10.304 1.00 79.62 102 VAL A O 1
ATOM 864 N N . CYS A 1 103 ? -3.975 -12.785 -10.976 1.00 73.06 103 CYS A N 1
ATOM 865 C CA . CYS A 1 103 ? -4.585 -11.752 -10.147 1.00 73.06 103 CYS A CA 1
ATOM 866 C C . CYS A 1 103 ? -5.522 -10.936 -11.032 1.00 73.06 103 CYS A C 1
ATOM 868 O O . CYS A 1 103 ? -5.066 -10.308 -11.985 1.00 73.06 103 CYS A O 1
ATOM 870 N N . ILE A 1 104 ? -6.814 -10.961 -10.721 1.00 70.69 104 ILE A N 1
ATOM 871 C CA . ILE A 1 104 ? -7.815 -10.145 -11.404 1.00 70.69 104 ILE A CA 1
ATOM 872 C C . ILE A 1 104 ? -8.197 -9.031 -10.441 1.00 70.69 104 ILE A C 1
ATOM 874 O O . ILE A 1 104 ? -8.706 -9.307 -9.355 1.00 70.69 104 ILE A O 1
ATOM 878 N N . ASP A 1 105 ? -7.925 -7.792 -10.833 1.00 64.44 105 ASP A N 1
ATOM 879 C CA . ASP A 1 105 ? -8.488 -6.628 -10.165 1.00 64.44 105 ASP A CA 1
ATOM 880 C C . ASP A 1 105 ? -9.894 -6.402 -10.727 1.00 64.44 105 ASP A C 1
ATOM 882 O O . ASP A 1 105 ? -10.071 -6.166 -11.925 1.00 64.44 105 ASP A O 1
ATOM 886 N N . LEU A 1 106 ? -10.909 -6.566 -9.882 1.00 52.12 106 LEU A N 1
ATOM 887 C CA . LEU A 1 106 ? -12.291 -6.298 -10.259 1.00 52.12 106 LEU A CA 1
ATOM 888 C C . LEU A 1 106 ? -12.510 -4.789 -10.159 1.00 52.12 106 LEU A C 1
ATOM 890 O O . LEU A 1 106 ? -13.086 -4.310 -9.183 1.00 52.12 106 LEU A O 1
ATOM 894 N N . GLN A 1 107 ? -12.044 -4.049 -11.167 1.00 47.59 107 GLN A N 1
ATOM 895 C CA . GLN A 1 107 ? -12.314 -2.618 -11.290 1.00 47.59 107 GLN A CA 1
ATOM 896 C C . GLN A 1 107 ? -13.829 -2.381 -11.217 1.00 47.59 107 GLN A C 1
ATOM 898 O O . GLN A 1 107 ? -14.591 -2.805 -12.088 1.00 47.59 107 GLN A O 1
ATOM 903 N N . LYS A 1 108 ? -14.277 -1.724 -10.145 1.00 47.84 108 LYS A N 1
ATOM 904 C CA . LYS A 1 108 ? -15.640 -1.218 -9.986 1.00 47.84 108 LYS A CA 1
ATOM 905 C C . LYS A 1 108 ? -15.578 0.305 -9.978 1.00 47.84 108 LYS A C 1
ATOM 907 O O . LYS A 1 108 ? -15.422 0.898 -8.917 1.00 47.84 108 LYS A O 1
ATOM 912 N N . CYS A 1 109 ? -15.780 0.922 -11.139 1.00 49.28 109 CYS A N 1
ATOM 913 C CA . CYS A 1 109 ? -16.120 2.340 -11.230 1.00 49.28 109 CYS A CA 1
ATOM 914 C C . CYS A 1 109 ? -17.559 2.522 -10.711 1.00 49.28 109 CYS A C 1
ATOM 916 O O . CYS A 1 109 ? -18.520 2.485 -11.483 1.00 49.28 109 CYS A O 1
ATOM 918 N N . LEU A 1 110 ? -17.745 2.627 -9.394 1.00 55.09 110 LEU A N 1
ATOM 919 C CA . LEU A 1 110 ? -19.026 3.039 -8.820 1.00 55.09 110 LEU A CA 1
ATOM 920 C C . LEU A 1 110 ? -19.019 4.565 -8.657 1.00 55.09 110 LEU A C 1
ATOM 922 O O . LEU A 1 110 ? -18.023 5.114 -8.193 1.00 55.09 110 LEU A O 1
ATOM 926 N N . PRO A 1 111 ? -20.108 5.274 -9.001 1.00 54.16 111 PRO A N 1
ATOM 927 C CA . PRO A 1 111 ? -20.225 6.703 -8.738 1.00 54.16 111 PRO A CA 1
ATOM 928 C C . PRO A 1 111 ? -20.380 6.936 -7.226 1.00 54.16 111 PRO A C 1
ATOM 930 O O . PRO A 1 111 ? -21.492 7.024 -6.708 1.00 54.16 111 PRO A O 1
ATOM 933 N N . THR A 1 112 ? -19.263 6.985 -6.500 1.00 54.91 112 THR A N 1
ATOM 934 C CA . THR A 1 112 ? -19.222 7.273 -5.060 1.00 54.91 112 THR A CA 1
ATOM 935 C C . THR A 1 112 ? -18.959 8.756 -4.785 1.00 54.91 112 THR A C 1
ATOM 937 O O . THR A 1 112 ? -18.147 9.373 -5.477 1.00 54.91 112 THR A O 1
ATOM 940 N N . PRO A 1 113 ? -19.620 9.351 -3.773 1.00 60.03 113 PRO A N 1
ATOM 941 C CA . PRO A 1 113 ? -19.348 10.719 -3.342 1.00 60.03 113 PRO A CA 1
ATOM 942 C C . PRO A 1 113 ? -17.922 10.858 -2.790 1.00 60.03 113 PRO A C 1
ATOM 944 O O . PRO A 1 113 ? -17.337 9.895 -2.297 1.00 60.03 113 PRO A O 1
ATOM 947 N N . VAL A 1 114 ? -17.365 12.070 -2.854 1.00 57.22 114 VAL A N 1
ATOM 948 C CA . VAL A 1 114 ? -16.029 12.366 -2.321 1.00 57.22 114 VAL A CA 1
ATOM 949 C C . VAL A 1 114 ? -16.063 12.294 -0.796 1.00 57.22 114 VAL A C 1
ATOM 951 O O . VAL A 1 114 ? -16.642 13.169 -0.153 1.00 57.22 114 VAL A O 1
ATOM 954 N N . LEU A 1 115 ? -15.433 11.271 -0.219 1.00 58.81 115 LEU A N 1
ATOM 955 C CA . LEU A 1 115 ? -15.191 11.177 1.221 1.00 58.81 115 LEU A CA 1
ATOM 956 C C . LEU A 1 115 ? -13.680 11.162 1.485 1.00 58.81 115 LEU A C 1
ATOM 958 O O . LEU A 1 115 ? -12.869 10.905 0.596 1.00 58.81 115 LEU A O 1
ATOM 962 N N . THR A 1 116 ? -13.289 11.470 2.717 1.00 57.50 116 THR A N 1
ATOM 963 C CA . THR A 1 116 ? -11.882 11.552 3.142 1.00 57.50 116 THR A CA 1
ATOM 964 C C . THR A 1 116 ? -11.338 10.239 3.710 1.00 57.50 116 THR A C 1
ATOM 966 O O . THR A 1 116 ? -10.235 10.234 4.248 1.00 57.50 116 THR A O 1
ATOM 969 N N . ASN A 1 117 ? -12.097 9.140 3.641 1.00 57.47 117 ASN A N 1
ATOM 970 C CA . ASN A 1 117 ? -11.614 7.824 4.061 1.00 57.47 117 ASN A CA 1
ATOM 971 C C . ASN A 1 117 ? -10.787 7.155 2.949 1.00 57.47 117 ASN A C 1
ATOM 973 O O . ASN A 1 117 ? -10.957 7.450 1.763 1.00 57.47 117 ASN A O 1
ATOM 977 N N . SER A 1 118 ? -9.899 6.235 3.333 1.00 57.09 118 SER A N 1
ATOM 978 C CA . SER A 1 118 ? -9.000 5.520 2.415 1.00 57.09 118 SER A CA 1
ATOM 979 C C . SER A 1 118 ? -9.763 4.805 1.293 1.00 57.09 118 SER A C 1
ATOM 981 O O . SER A 1 118 ? -9.338 4.838 0.138 1.00 57.09 118 SER A O 1
ATOM 983 N N . GLN A 1 119 ? -10.952 4.265 1.584 1.00 55.91 119 GLN A N 1
ATOM 984 C CA . GLN A 1 119 ? -11.820 3.628 0.590 1.00 55.91 119 GLN A CA 1
ATOM 985 C C . GLN A 1 119 ? -12.215 4.568 -0.557 1.00 55.91 119 GLN A C 1
ATOM 987 O O . GLN A 1 119 ? -12.274 4.148 -1.713 1.00 55.91 119 GLN A O 1
ATOM 992 N N . SER A 1 120 ? -12.438 5.852 -0.275 1.00 54.69 120 SER A N 1
ATOM 993 C CA . SER A 1 120 ? -12.810 6.826 -1.304 1.00 54.69 120 SER A CA 1
ATOM 994 C C . SER A 1 120 ? -11.669 7.117 -2.261 1.00 54.69 120 SER A C 1
ATOM 996 O O . SER A 1 120 ? -11.908 7.263 -3.452 1.00 54.69 120 SER A O 1
ATOM 998 N N . PHE A 1 121 ? -10.420 7.137 -1.789 1.00 50.66 121 PHE A N 1
ATOM 999 C CA . PHE A 1 121 ? -9.272 7.335 -2.673 1.00 50.66 121 PHE A CA 1
ATOM 1000 C C . PHE A 1 121 ? -9.160 6.213 -3.716 1.00 50.66 121 PHE A C 1
ATOM 1002 O O . PHE A 1 121 ? -8.953 6.496 -4.897 1.00 50.66 121 PHE A O 1
ATOM 1009 N N . TYR A 1 122 ? -9.370 4.959 -3.301 1.00 51.81 122 TYR A N 1
ATOM 1010 C CA . TYR A 1 122 ? -9.333 3.803 -4.202 1.00 51.81 122 TYR A CA 1
ATOM 1011 C C . TYR A 1 122 ? -10.588 3.674 -5.074 1.00 51.81 122 TYR A C 1
ATOM 1013 O O . TYR A 1 122 ? -10.480 3.259 -6.223 1.00 51.81 122 TYR A O 1
ATOM 1021 N N . THR A 1 123 ? -11.759 4.088 -4.583 1.00 52.12 123 THR A N 1
ATOM 1022 C CA . THR A 1 123 ? -13.014 4.025 -5.360 1.00 52.12 123 THR A CA 1
ATOM 1023 C C . THR A 1 123 ? -13.155 5.194 -6.351 1.00 52.12 123 THR A C 1
ATOM 1025 O O . THR A 1 123 ? -13.869 5.074 -7.339 1.00 52.12 123 THR A O 1
ATOM 1028 N N . LEU A 1 124 ? -12.454 6.319 -6.135 1.00 49.38 124 LEU A N 1
ATOM 1029 C CA . LEU A 1 124 ? -12.464 7.493 -7.026 1.00 49.38 124 LEU A CA 1
ATOM 1030 C C . LEU A 1 124 ? -11.395 7.455 -8.135 1.00 49.38 124 LEU A C 1
ATOM 1032 O O . LEU A 1 124 ? -11.469 8.261 -9.063 1.00 49.38 124 LEU A O 1
ATOM 1036 N N . LYS A 1 125 ? -10.380 6.585 -8.034 1.00 39.00 125 LYS A N 1
ATOM 1037 C CA . LYS A 1 125 ? -9.262 6.496 -8.999 1.00 39.00 125 LYS A CA 1
ATOM 1038 C C . LYS A 1 125 ? -9.134 5.151 -9.728 1.00 39.00 125 LYS A C 1
ATOM 1040 O O . LYS A 1 125 ? -8.123 4.940 -10.399 1.00 39.00 125 LYS A O 1
ATOM 1045 N N . LEU A 1 126 ? -10.150 4.290 -9.649 1.00 41.69 126 LEU A N 1
ATOM 1046 C CA . LEU A 1 126 ? -10.316 3.119 -10.518 1.00 41.69 126 LEU A CA 1
ATOM 1047 C C . LEU A 1 126 ? -11.496 3.321 -11.467 1.00 41.69 126 LEU A C 1
ATOM 1049 O O . LEU A 1 126 ? -12.640 3.467 -10.981 1.00 41.69 126 LEU A O 1
#

Solvent-accessible surface area (backbone atoms only — not comparable to full-atom values): 7852 Å² total; per-residue (Å²): 109,69,71,58,53,50,52,53,35,58,77,67,67,55,57,73,91,75,55,75,52,69,68,59,46,50,47,44,44,51,66,72,67,55,64,73,80,75,75,85,71,83,81,58,51,74,65,56,53,51,45,54,50,49,56,68,70,48,89,49,70,68,62,34,52,52,50,49,50,56,46,50,52,52,54,49,52,53,51,48,51,55,49,51,54,52,46,65,66,44,52,32,66,76,69,73,44,95,73,88,83,86,83,78,82,81,79,60,72,53,98,68,76,95,54,94,50,61,68,34,59,59,40,74,74,74